Protein AF-A0A0F8ZJK5-F1 (afdb_monomer)

pLDDT: mean 91.72, std 7.67, range [60.06, 98.12]

Radius of gyration: 26.5 Å; Cα contacts (8 Å, |Δi|>4): 27; chains: 1; bounding box: 78×16×64 Å

Mean predicted aligned error: 7.98 Å

Foldseek 3Di:
DDDDDDPDDDQDQQDQPPVPPRHRVVVPVVVVVVVVVVVVVVVVVVVVVVVVVVVVVVVVVVVCVVDPPDDDD

Secondary structure (DSSP, 8-state):
------SSPPPPTTSBPTTSS-SBGGGTHHHHHHHHHHHHHHHHHHHHHHHHHHHHHHHHHHHHHHS------

InterPro domains:
  IPR004027 SEC-C motif [PF02810] (14-30)

Solvent-accessible surface area (backbone atoms only — not comparable to full-atom values): 4515 Å² total; per-residue (Å²): 133,87,81,84,75,79,92,68,84,83,83,52,55,80,38,70,28,92,83,75,75,79,36,37,19,50,78,37,65,51,41,53,52,51,53,50,52,50,52,53,50,50,53,54,52,50,52,52,51,52,52,51,53,50,52,52,54,54,51,51,56,49,50,50,68,77,54,65,85,76,78,84,131

Structure (mmCIF, N/CA/C/O backbone):
data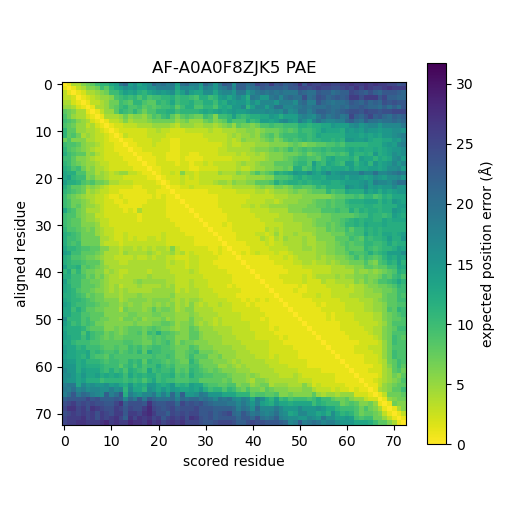_AF-A0A0F8ZJK5-F1
#
_entry.id   AF-A0A0F8ZJK5-F1
#
loop_
_atom_site.group_PDB
_atom_site.id
_atom_site.type_symbol
_atom_site.label_atom_id
_atom_site.label_alt_id
_atom_site.label_comp_id
_atom_site.label_asym_id
_atom_site.label_entity_id
_atom_site.label_seq_id
_atom_site.pdbx_PDB_ins_code
_atom_site.Cartn_x
_atom_site.Cartn_y
_atom_site.Cartn_z
_atom_site.occupancy
_atom_site.B_iso_or_equiv
_atom_site.auth_seq_id
_atom_site.auth_comp_id
_atom_site.auth_asym_id
_atom_site.auth_atom_id
_atom_site.pdbx_PDB_model_num
ATOM 1 N N . MET A 1 1 ? -36.719 -1.355 -2.702 1.00 74.12 1 MET A N 1
ATO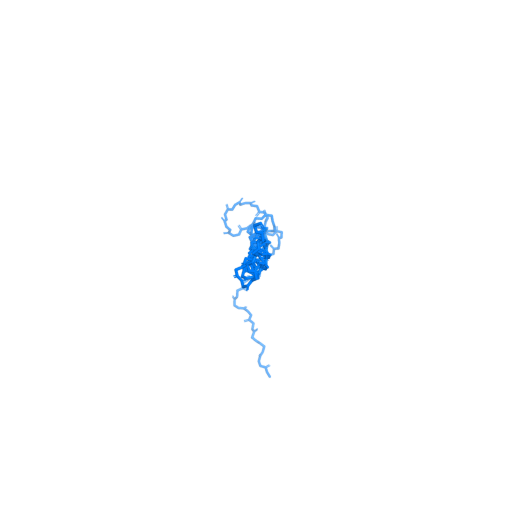M 2 C CA . MET A 1 1 ? -35.339 -1.764 -2.347 1.00 74.12 1 MET A CA 1
ATOM 3 C C . MET A 1 1 ? -35.213 -1.793 -0.831 1.00 74.12 1 MET A C 1
ATOM 5 O O . MET A 1 1 ? -35.446 -0.754 -0.22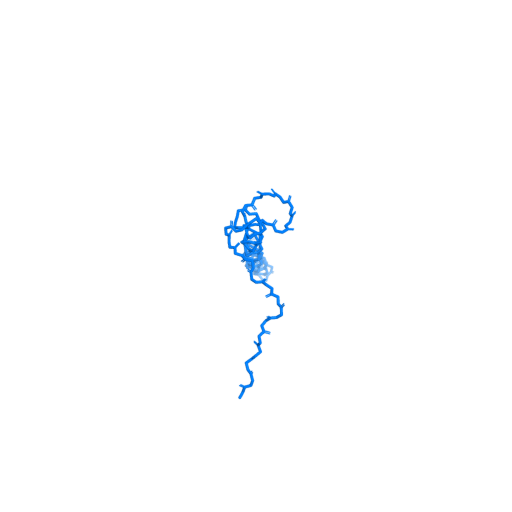5 1.00 74.12 1 MET A O 1
ATOM 9 N N . PRO A 1 2 ? -34.918 -2.942 -0.203 1.00 79.06 2 PRO A N 1
ATOM 10 C CA . PRO A 1 2 ? -34.692 -2.998 1.237 1.00 79.06 2 PRO A CA 1
ATOM 11 C C . PRO A 1 2 ? -33.339 -2.369 1.594 1.00 79.06 2 PRO A C 1
ATOM 13 O O . PRO A 1 2 ? -32.323 -2.627 0.949 1.00 79.06 2 PRO A O 1
ATOM 16 N N . THR A 1 3 ? -33.321 -1.537 2.632 1.00 82.31 3 THR A N 1
ATOM 17 C CA . THR A 1 3 ? -32.101 -0.892 3.125 1.00 82.31 3 THR A CA 1
ATOM 18 C C . THR A 1 3 ? -31.337 -1.867 4.019 1.00 82.31 3 THR A C 1
ATOM 20 O O . THR A 1 3 ? -31.748 -2.130 5.149 1.00 82.31 3 THR A O 1
ATOM 23 N N . ILE A 1 4 ? -30.217 -2.407 3.534 1.00 87.31 4 ILE A N 1
ATOM 24 C CA . ILE A 1 4 ? -29.352 -3.296 4.324 1.00 87.31 4 ILE A CA 1
ATOM 25 C C . ILE A 1 4 ? -28.642 -2.464 5.400 1.00 87.31 4 ILE A C 1
ATOM 27 O O . ILE A 1 4 ? -27.805 -1.608 5.097 1.00 87.31 4 ILE A O 1
ATOM 31 N N . LYS A 1 5 ? -28.973 -2.702 6.675 1.00 82.88 5 LYS A N 1
ATOM 32 C CA . LYS A 1 5 ? -28.253 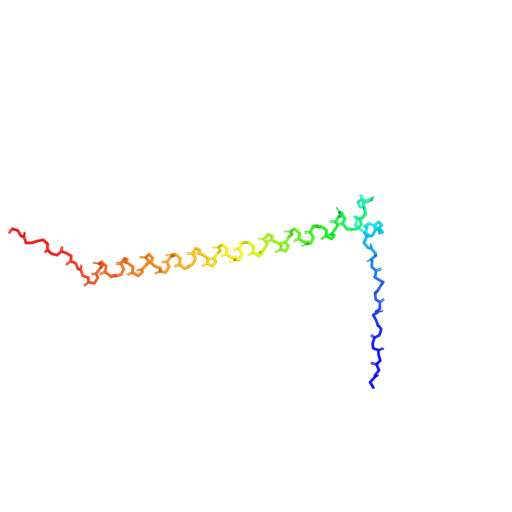-2.110 7.812 1.00 82.88 5 LYS A CA 1
ATOM 33 C C . LYS A 1 5 ? -26.994 -2.927 8.103 1.00 82.88 5 LYS A C 1
ATOM 35 O O . LYS A 1 5 ? -27.014 -4.153 8.066 1.00 82.88 5 LYS A O 1
ATOM 40 N N . ARG A 1 6 ? -25.887 -2.239 8.399 1.00 83.31 6 ARG A N 1
ATOM 41 C CA . ARG A 1 6 ? -24.637 -2.892 8.815 1.00 83.31 6 ARG A CA 1
ATOM 42 C C . ARG A 1 6 ? -24.843 -3.548 10.182 1.00 83.31 6 ARG A C 1
ATOM 44 O O . ARG A 1 6 ? -25.362 -2.896 11.082 1.00 83.31 6 ARG A O 1
ATOM 51 N N . GLN A 1 7 ? -24.416 -4.800 10.322 1.00 84.56 7 GLN A N 1
ATOM 52 C CA . GLN A 1 7 ? -24.487 -5.555 11.581 1.00 84.56 7 GLN A CA 1
ATOM 53 C C . GLN A 1 7 ? -23.378 -5.165 12.577 1.00 84.56 7 GLN A C 1
ATOM 55 O O . GLN A 1 7 ? -23.483 -5.462 13.758 1.00 84.56 7 GLN A O 1
ATOM 60 N N . CYS A 1 8 ? -22.324 -4.485 12.116 1.00 79.69 8 CYS A N 1
ATOM 61 C CA . CYS A 1 8 ? -21.173 -4.096 12.928 1.00 79.69 8 CYS A CA 1
ATOM 62 C C . CYS A 1 8 ? -21.250 -2.640 13.420 1.00 79.69 8 CYS A C 1
ATOM 64 O O . CYS A 1 8 ? -21.605 -1.721 12.671 1.00 79.69 8 CYS A O 1
ATOM 66 N N . GLU A 1 9 ? -20.870 -2.430 14.684 1.00 86.00 9 GLU A N 1
ATOM 67 C CA . GLU A 1 9 ? -20.775 -1.103 15.293 1.00 86.00 9 GLU A CA 1
ATOM 68 C C . GLU A 1 9 ? -19.658 -0.270 14.651 1.00 86.00 9 GLU A C 1
ATOM 70 O O . GLU A 1 9 ? -18.548 -0.740 14.392 1.00 86.00 9 GLU A O 1
ATOM 75 N N . LYS A 1 10 ? -19.944 1.010 14.393 1.00 87.25 10 LYS A N 1
ATOM 76 C CA . LYS A 1 10 ? -18.953 1.940 13.843 1.00 87.25 10 LYS A CA 1
ATOM 77 C C . LYS A 1 10 ? -18.039 2.447 14.960 1.00 87.25 10 LYS A C 1
ATOM 79 O O . LYS A 1 10 ? -18.486 3.189 15.833 1.00 87.25 10 LYS A O 1
ATOM 84 N N . ILE A 1 11 ? -16.748 2.130 14.881 1.00 90.25 11 ILE A N 1
ATOM 85 C CA . ILE A 1 11 ? -15.732 2.664 15.799 1.00 90.25 11 ILE A CA 1
ATOM 86 C C . ILE A 1 11 ? -15.545 4.165 15.535 1.00 90.25 11 ILE A C 1
ATOM 88 O O . ILE A 1 11 ? -15.299 4.592 14.403 1.00 90.25 11 ILE A O 1
ATOM 92 N N . LYS A 1 12 ? -15.646 4.989 16.583 1.00 93.31 12 LYS A N 1
ATOM 93 C CA . LYS A 1 12 ? -15.423 6.440 16.491 1.00 93.31 12 LYS A CA 1
ATOM 94 C C . LYS A 1 12 ? -13.922 6.744 16.521 1.00 93.31 12 LYS A C 1
ATOM 96 O O . LYS A 1 12 ? -13.162 6.137 17.257 1.00 93.31 12 LYS A O 1
ATOM 101 N N . HIS A 1 13 ? -13.469 7.762 15.792 1.00 92.81 13 HIS A N 1
ATOM 102 C CA . HIS A 1 13 ? -12.044 8.140 15.765 1.00 92.81 13 HIS A CA 1
ATOM 103 C C . HIS A 1 13 ? -11.446 8.462 17.147 1.00 92.81 13 HIS A C 1
ATOM 105 O O . HIS A 1 13 ? -10.298 8.117 17.428 1.00 92.81 13 HIS A O 1
ATOM 111 N N . ASN A 1 14 ? -12.211 9.151 17.996 1.00 95.50 14 ASN A N 1
ATOM 112 C CA . ASN A 1 14 ? -11.766 9.571 19.325 1.00 95.50 14 ASN A CA 1
ATOM 113 C C . ASN A 1 14 ? -12.012 8.513 20.416 1.00 95.50 14 ASN A C 1
ATOM 115 O O . ASN A 1 14 ? -11.582 8.746 21.543 1.00 95.50 14 ASN A O 1
ATOM 119 N N . SER A 1 15 ? -12.685 7.392 20.118 1.00 95.06 15 SER A N 1
ATOM 120 C CA . SER A 1 15 ? -12.864 6.319 21.104 1.00 95.06 15 SER A CA 1
ATOM 121 C C . SER 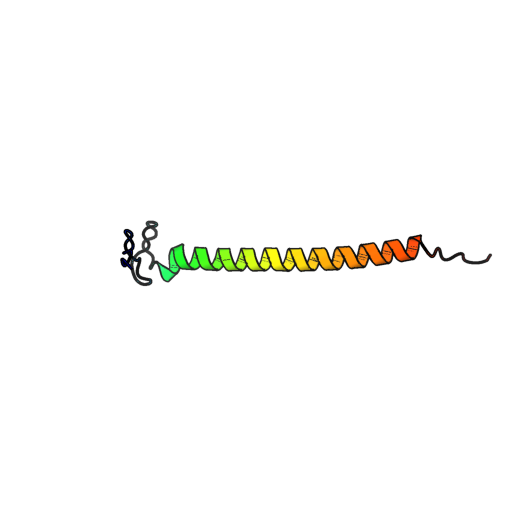A 1 15 ? -11.552 5.579 21.336 1.00 95.06 15 SER A C 1
ATOM 123 O O . SER A 1 15 ? -10.642 5.641 20.507 1.00 95.06 15 SER A O 1
ATOM 125 N N . LEU A 1 16 ? -11.451 4.869 22.459 1.00 95.81 16 LEU A N 1
ATOM 126 C CA . LEU A 1 16 ? -10.329 3.968 22.704 1.00 95.81 16 LEU A CA 1
ATOM 127 C C . LEU A 1 16 ? -10.246 2.913 21.596 1.00 95.81 16 LEU A C 1
ATOM 129 O O . LEU A 1 16 ? -11.262 2.465 21.058 1.00 95.81 16 LEU A O 1
ATOM 133 N N . CYS A 1 17 ? -9.020 2.562 21.219 1.00 95.88 17 CYS A N 1
ATOM 134 C CA . CYS A 1 17 ? -8.770 1.520 20.238 1.00 95.88 17 CYS A CA 1
ATOM 135 C C . CYS A 1 17 ? -9.192 0.156 20.803 1.00 95.88 17 CYS A C 1
ATOM 137 O O . CYS A 1 17 ? -8.726 -0.200 21.886 1.00 95.88 17 CYS A O 1
ATOM 139 N N . PRO A 1 18 ? -9.949 -0.666 20.052 1.00 93.69 18 PRO A N 1
ATOM 140 C CA . PRO A 1 18 ? -10.306 -2.023 20.485 1.00 93.69 18 PRO A CA 1
ATOM 141 C C . PRO A 1 18 ? -9.103 -2.982 20.534 1.00 93.69 18 PRO A C 1
ATOM 143 O O . PRO A 1 18 ? -9.227 -4.118 20.961 1.00 93.69 18 PRO A O 1
ATOM 146 N N . CYS A 1 19 ? -7.926 -2.528 20.104 1.00 94.44 19 CYS A N 1
ATOM 147 C CA . CYS A 1 19 ? -6.679 -3.280 20.111 1.00 94.44 19 CYS A CA 1
ATOM 148 C C . CYS A 1 19 ? -5.979 -3.354 21.483 1.00 94.44 19 CYS A C 1
ATOM 150 O O . CYS A 1 19 ? -4.874 -3.880 21.559 1.00 94.44 19 CYS A O 1
ATOM 152 N N . GLY A 1 20 ? -6.562 -2.771 22.539 1.00 92.69 20 GLY A N 1
ATOM 153 C CA . GLY A 1 20 ? -6.013 -2.824 23.902 1.00 92.69 20 GLY A CA 1
ATOM 154 C C . GLY A 1 20 ? -4.860 -1.853 24.184 1.00 92.69 20 GLY A C 1
ATOM 155 O O . GLY A 1 20 ? -4.271 -1.889 25.255 1.00 92.69 20 GLY A O 1
ATOM 156 N N . SER A 1 21 ? -4.535 -0.950 23.256 1.00 93.06 21 SER A N 1
ATOM 157 C CA . SER A 1 21 ? -3.412 -0.011 23.402 1.00 93.06 21 SER A CA 1
ATOM 158 C C . SER A 1 21 ? -3.694 1.194 24.306 1.00 93.06 21 SER A C 1
ATOM 160 O O . SER A 1 21 ? -2.820 2.039 24.469 1.00 93.06 21 SER A O 1
ATOM 162 N N . ASN A 1 22 ? -4.922 1.335 24.820 1.00 92.44 22 ASN A N 1
ATOM 163 C CA . ASN A 1 22 ? -5.408 2.501 25.577 1.00 92.44 22 ASN A CA 1
ATOM 164 C C . ASN A 1 22 ? -5.241 3.864 24.869 1.00 92.44 22 ASN A C 1
ATOM 166 O O . ASN A 1 22 ? -5.451 4.920 25.460 1.00 92.44 22 ASN A O 1
ATOM 170 N N . MET A 1 23 ? -4.923 3.865 23.573 1.00 95.69 23 MET A N 1
ATOM 171 C CA . MET A 1 23 ? -4.834 5.066 22.745 1.00 95.69 23 MET A CA 1
ATOM 172 C C . MET A 1 23 ? -6.154 5.317 22.008 1.00 95.69 23 MET A C 1
ATOM 174 O O . MET A 1 23 ? -6.896 4.383 21.696 1.00 95.69 23 MET A O 1
ATOM 178 N N . LYS A 1 24 ? -6.420 6.578 21.639 1.00 97.19 24 LYS A N 1
ATOM 179 C CA . LYS A 1 24 ? -7.520 6.923 20.716 1.00 97.19 24 LYS A CA 1
ATOM 180 C C . LYS A 1 24 ? -7.347 6.163 19.394 1.00 97.19 24 LYS A C 1
ATOM 182 O O . LYS A 1 24 ? -6.241 6.132 18.855 1.00 97.19 24 LYS A O 1
ATOM 187 N N . TYR A 1 25 ? -8.425 5.605 18.841 1.00 96.44 25 TYR A N 1
ATOM 188 C CA . TYR A 1 25 ? -8.413 4.776 17.629 1.00 96.44 25 TYR A CA 1
ATOM 189 C C . TYR A 1 25 ? -7.689 5.455 16.458 1.00 96.44 25 TYR A C 1
ATOM 191 O O . TYR A 1 25 ? -6.844 4.828 15.810 1.00 96.44 25 TYR A O 1
ATOM 199 N N . LYS A 1 26 ? -7.930 6.761 16.266 1.00 96.50 26 LYS A N 1
ATOM 200 C CA . LYS A 1 26 ? -7.268 7.583 15.241 1.00 96.50 26 LYS A CA 1
ATOM 201 C C . LYS A 1 26 ? -5.740 7.616 15.348 1.00 96.50 26 LYS A C 1
ATOM 203 O O . LYS A 1 26 ? -5.064 7.649 14.331 1.00 96.50 26 LYS A O 1
ATOM 208 N N . ASN A 1 27 ? -5.204 7.545 16.565 1.00 96.62 27 ASN A N 1
ATOM 209 C CA . ASN A 1 27 ? -3.766 7.580 16.841 1.00 96.62 27 ASN A CA 1
ATOM 210 C C . ASN A 1 27 ? -3.159 6.174 16.965 1.00 96.6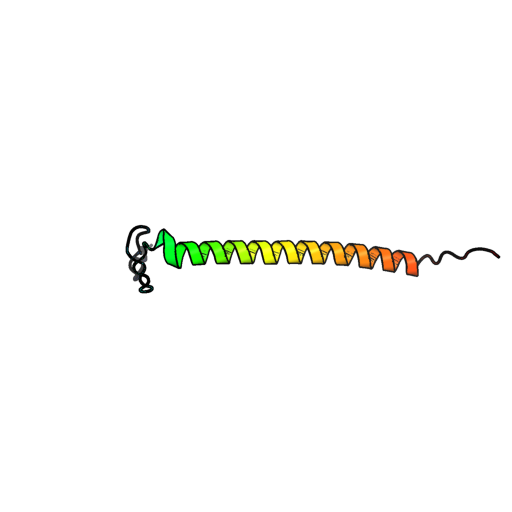2 27 ASN A C 1
ATOM 212 O O . ASN A 1 27 ? -1.967 6.051 17.229 1.00 96.62 27 ASN A O 1
ATOM 216 N N . CYS A 1 28 ? -3.962 5.116 16.815 1.00 96.75 28 CYS A N 1
ATOM 217 C CA . CYS A 1 28 ? -3.514 3.741 16.980 1.00 96.75 28 CYS A CA 1
ATOM 218 C C . CYS A 1 28 ? -3.708 2.924 15.699 1.00 96.75 28 CYS A C 1
ATOM 220 O O . CYS A 1 28 ? -2.978 3.124 14.731 1.00 96.75 28 CYS A O 1
ATOM 222 N N . CYS A 1 29 ? -4.667 1.993 15.673 1.00 96.25 29 CYS A N 1
ATOM 223 C CA . CYS A 1 29 ? -4.885 1.114 14.528 1.00 96.25 29 CYS A CA 1
ATOM 224 C C . CYS A 1 29 ? -5.198 1.877 13.247 1.00 96.25 29 CYS A C 1
ATOM 226 O O . CYS A 1 29 ? -4.705 1.476 12.200 1.00 96.25 29 CYS A O 1
ATOM 228 N N . LEU A 1 30 ? -5.950 2.978 13.312 1.00 95.06 30 LEU A N 1
ATOM 229 C CA . LEU A 1 30 ? -6.258 3.735 12.103 1.00 95.06 30 LEU A CA 1
ATOM 230 C C . LEU A 1 30 ? -5.001 4.349 11.479 1.00 95.06 30 LEU A C 1
ATOM 232 O O . LEU A 1 30 ? -4.774 4.181 10.284 1.00 95.06 30 LEU A O 1
ATOM 236 N N . LYS A 1 31 ? -4.154 4.989 12.295 1.00 96.12 31 LYS A N 1
ATOM 237 C CA . LYS A 1 31 ? -2.859 5.511 11.846 1.00 96.12 31 LYS A CA 1
ATOM 238 C C . LYS A 1 31 ? -1.998 4.397 11.253 1.00 96.12 31 LYS A C 1
ATOM 240 O O . LYS A 1 31 ? -1.516 4.537 10.141 1.00 96.12 31 LYS A O 1
ATOM 245 N N . LYS A 1 32 ? -1.890 3.251 11.937 1.00 95.75 32 LYS A N 1
ATOM 246 C CA . LYS A 1 32 ? -1.138 2.085 11.439 1.00 95.75 32 LYS A CA 1
ATOM 247 C C . LYS A 1 32 ? -1.658 1.575 10.090 1.00 95.75 32 LYS A C 1
ATOM 249 O O . LYS A 1 32 ? -0.853 1.189 9.252 1.00 95.75 32 LYS A O 1
ATOM 254 N N . ILE A 1 33 ? -2.976 1.537 9.882 1.00 94.94 33 ILE A N 1
ATOM 255 C CA . ILE A 1 33 ? -3.576 1.131 8.600 1.00 94.94 33 ILE A CA 1
ATOM 256 C C . ILE A 1 33 ? -3.202 2.134 7.506 1.00 94.94 33 ILE A C 1
ATOM 258 O O . ILE A 1 33 ? -2.785 1.724 6.425 1.00 94.94 33 ILE A O 1
ATOM 262 N N . ASN A 1 34 ? -3.308 3.431 7.796 1.00 94.50 34 ASN A N 1
ATOM 263 C CA . ASN A 1 34 ? -2.964 4.477 6.840 1.00 94.50 34 ASN A CA 1
ATOM 264 C C . ASN A 1 34 ? -1.471 4.456 6.479 1.00 94.50 34 ASN A C 1
ATOM 266 O O . ASN A 1 34 ? -1.134 4.445 5.300 1.00 94.50 34 ASN A O 1
ATOM 270 N N . ASP A 1 35 ? -0.592 4.365 7.478 1.00 95.12 35 ASP A N 1
ATOM 271 C CA . ASP A 1 35 ? 0.861 4.298 7.292 1.00 95.12 35 ASP A CA 1
ATOM 272 C C . ASP A 1 35 ? 1.245 3.073 6.439 1.00 95.12 35 ASP A C 1
ATOM 274 O O . ASP A 1 35 ? 2.001 3.197 5.478 1.00 95.12 35 ASP A O 1
ATOM 278 N N . LYS A 1 36 ? 0.648 1.901 6.712 1.00 95.44 36 LYS A N 1
ATOM 279 C CA . LYS A 1 36 ? 0.829 0.699 5.879 1.00 95.44 36 LYS A CA 1
ATOM 280 C C . LYS A 1 36 ? 0.354 0.917 4.443 1.00 95.44 36 LYS A C 1
ATOM 282 O O . LYS A 1 36 ? 1.042 0.515 3.513 1.00 95.44 36 LYS A O 1
ATOM 287 N N . SER A 1 37 ? -0.802 1.556 4.254 1.00 93.94 37 SER A N 1
ATOM 288 C CA . SER A 1 37 ? -1.320 1.871 2.919 1.00 93.94 37 SER A CA 1
ATOM 289 C C . SER A 1 37 ? -0.349 2.760 2.137 1.00 93.94 37 SER A C 1
ATOM 291 O O . SER A 1 37 ? -0.071 2.469 0.974 1.00 93.94 37 SER A O 1
ATOM 293 N N . GLN A 1 38 ? 0.195 3.807 2.765 1.00 94.19 38 GLN A N 1
ATOM 294 C CA . GLN A 1 38 ? 1.184 4.689 2.133 1.00 94.19 38 GLN A CA 1
ATOM 295 C C . GLN A 1 38 ? 2.456 3.925 1.768 1.00 94.19 38 GLN A C 1
ATOM 297 O O . GLN A 1 38 ? 2.863 3.942 0.609 1.00 94.19 38 GLN A O 1
ATOM 302 N N . GLN A 1 39 ? 2.997 3.145 2.706 1.00 95.94 39 GLN A N 1
ATOM 303 C CA . GLN A 1 39 ? 4.174 2.317 2.459 1.00 95.94 39 GLN A CA 1
ATOM 304 C C . GLN A 1 39 ? 3.959 1.367 1.270 1.00 95.94 39 GLN A C 1
ATOM 306 O O . GLN A 1 39 ? 4.808 1.270 0.387 1.00 95.94 39 GLN A O 1
ATOM 311 N N . THR A 1 40 ? 2.804 0.694 1.193 1.00 95.88 40 THR A N 1
ATOM 312 C CA . THR A 1 40 ? 2.505 -0.189 0.052 1.00 95.88 40 THR A CA 1
ATOM 313 C C . THR A 1 40 ? 2.407 0.570 -1.272 1.00 95.88 40 THR A C 1
ATOM 315 O O . THR A 1 40 ? 2.897 0.076 -2.287 1.00 95.88 40 THR A O 1
ATOM 318 N N . TYR A 1 41 ? 1.824 1.773 -1.280 1.00 96.69 41 TYR A N 1
ATOM 319 C CA . TYR A 1 41 ? 1.743 2.611 -2.478 1.00 96.69 41 TYR A CA 1
ATOM 320 C C . TYR A 1 41 ? 3.136 3.026 -2.967 1.00 96.69 41 TYR A C 1
ATOM 322 O O . TYR A 1 41 ? 3.439 2.873 -4.153 1.00 96.69 41 TYR A O 1
ATOM 330 N N . GLU A 1 42 ? 3.995 3.479 -2.055 1.00 96.75 42 GLU A N 1
ATOM 331 C CA . GLU A 1 42 ? 5.383 3.851 -2.342 1.00 96.75 42 GLU A CA 1
ATOM 332 C C . GLU A 1 42 ? 6.173 2.664 -2.902 1.00 96.75 42 GLU A C 1
ATOM 334 O O . GLU A 1 42 ? 6.781 2.780 -3.968 1.00 96.75 42 GLU A O 1
ATOM 339 N N . MET A 1 43 ? 6.085 1.492 -2.261 1.00 95.50 43 MET A N 1
ATOM 340 C CA . MET A 1 43 ? 6.727 0.257 -2.732 1.00 95.50 43 MET A CA 1
ATOM 341 C C . MET A 1 43 ? 6.288 -0.121 -4.154 1.00 95.50 43 MET A C 1
ATOM 343 O O . MET A 1 43 ? 7.122 -0.457 -5.002 1.00 95.50 43 MET A O 1
ATOM 347 N N . ILE A 1 44 ? 4.981 -0.062 -4.437 1.00 97.56 44 ILE A N 1
ATOM 348 C CA . ILE A 1 44 ? 4.431 -0.356 -5.769 1.00 97.56 44 ILE A CA 1
ATOM 349 C C . ILE A 1 44 ? 4.930 0.669 -6.792 1.00 97.56 44 ILE A C 1
ATOM 351 O O . ILE A 1 44 ? 5.307 0.295 -7.907 1.00 97.56 44 ILE A O 1
ATOM 355 N N . HIS A 1 45 ? 4.920 1.956 -6.447 1.00 97.50 45 HIS A N 1
ATOM 356 C CA . HIS A 1 45 ? 5.352 3.020 -7.346 1.00 97.50 45 HIS A CA 1
ATOM 357 C C . HIS A 1 45 ? 6.844 2.899 -7.677 1.00 97.50 45 HIS A C 1
ATOM 359 O O . HIS A 1 45 ? 7.220 2.958 -8.850 1.00 97.50 45 HIS A O 1
ATOM 365 N N . GLU A 1 46 ? 7.680 2.639 -6.676 1.00 97.56 46 GLU A N 1
ATOM 366 C CA . GLU A 1 46 ? 9.117 2.453 -6.865 1.00 97.56 46 GLU A CA 1
ATOM 367 C C . GLU A 1 46 ? 9.420 1.210 -7.709 1.00 97.5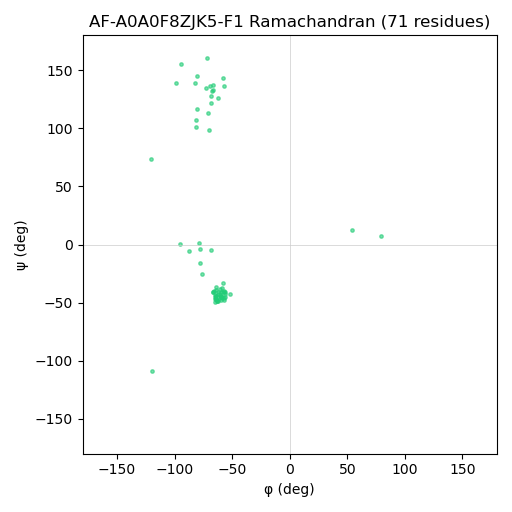6 46 GLU A C 1
ATOM 369 O O . GLU A 1 46 ? 10.158 1.282 -8.692 1.00 97.56 46 GLU A O 1
ATOM 374 N N . SER A 1 47 ? 8.735 0.094 -7.446 1.00 97.69 47 SER A N 1
ATOM 375 C CA . SER A 1 47 ? 8.846 -1.121 -8.268 1.00 97.69 47 SER A CA 1
ATOM 376 C C . SER A 1 47 ? 8.528 -0.849 -9.744 1.00 97.69 47 SER A C 1
ATOM 378 O O . SER A 1 47 ? 9.226 -1.333 -10.642 1.00 97.69 47 SER A O 1
ATOM 380 N N . LYS A 1 48 ? 7.506 -0.024 -10.021 1.00 97.94 48 LYS A N 1
ATOM 381 C CA . LYS A 1 48 ? 7.167 0.408 -11.387 1.00 97.94 48 LYS A CA 1
ATOM 382 C C . LYS A 1 48 ? 8.267 1.278 -12.006 1.00 97.94 48 LYS A C 1
ATOM 384 O O . LYS A 1 48 ? 8.547 1.109 -13.195 1.00 97.94 48 LYS A O 1
ATOM 389 N N . ARG A 1 49 ? 8.891 2.188 -11.246 1.00 97.44 49 ARG A N 1
ATOM 390 C CA . ARG A 1 49 ? 10.015 3.021 -11.726 1.00 97.44 49 ARG A CA 1
ATOM 391 C C . ARG A 1 49 ? 11.219 2.162 -12.095 1.00 97.44 49 ARG A C 1
ATOM 393 O O . ARG A 1 49 ? 11.718 2.280 -13.214 1.00 97.44 49 ARG A O 1
ATOM 400 N N . ILE A 1 50 ? 11.609 1.245 -11.211 1.00 97.56 50 ILE A N 1
ATOM 401 C CA . ILE A 1 50 ? 12.705 0.296 -11.444 1.00 97.56 50 ILE A CA 1
ATOM 402 C C . ILE A 1 50 ? 12.420 -0.553 -12.687 1.00 97.56 50 ILE A C 1
ATOM 404 O O . ILE A 1 50 ? 13.285 -0.708 -13.547 1.00 97.56 50 ILE A O 1
ATOM 408 N N . GLY A 1 51 ? 11.195 -1.070 -12.827 1.00 98.06 51 GLY A N 1
ATOM 409 C CA . GLY A 1 51 ? 10.794 -1.856 -13.995 1.00 98.06 51 GLY A CA 1
ATOM 410 C C . GLY A 1 51 ? 10.904 -1.081 -15.312 1.00 98.06 51 GLY A C 1
ATOM 411 O O . GLY A 1 51 ? 11.382 -1.626 -16.307 1.00 98.06 51 GLY A O 1
ATOM 412 N N . LYS A 1 52 ? 10.513 0.200 -15.327 1.00 97.75 52 LYS A N 1
ATOM 413 C CA . LYS A 1 52 ? 10.684 1.075 -16.498 1.00 97.75 52 LYS A CA 1
ATOM 414 C C . LYS A 1 52 ? 12.161 1.307 -16.822 1.00 97.75 52 LYS A C 1
ATOM 416 O O . LYS A 1 52 ? 12.546 1.139 -17.974 1.00 97.75 52 LYS A O 1
ATOM 421 N N . ALA A 1 53 ? 12.983 1.625 -15.823 1.00 97.38 53 ALA A N 1
ATOM 422 C CA . ALA A 1 53 ? 14.419 1.837 -16.011 1.00 97.38 53 ALA A CA 1
ATOM 423 C C . ALA A 1 53 ? 15.113 0.584 -16.574 1.00 97.38 53 ALA A C 1
ATOM 425 O O . ALA A 1 53 ? 15.844 0.673 -17.557 1.00 97.38 53 ALA A O 1
ATOM 426 N N . LYS A 1 54 ? 14.803 -0.601 -16.029 1.00 98.12 54 LYS A N 1
ATOM 427 C CA . LYS A 1 54 ? 15.330 -1.884 -16.522 1.00 98.12 54 LYS A CA 1
ATOM 428 C C . LYS A 1 54 ? 15.006 -2.130 -17.995 1.00 98.12 54 LYS A C 1
ATOM 430 O O . LYS A 1 54 ? 15.869 -2.597 -18.728 1.00 98.12 54 LYS A O 1
ATOM 435 N N . LYS A 1 55 ? 13.789 -1.795 -18.440 1.00 97.06 55 LYS A N 1
ATOM 436 C CA . LYS A 1 55 ? 13.400 -1.920 -19.856 1.00 97.06 55 LYS A CA 1
ATOM 437 C C . LYS A 1 55 ? 14.241 -1.028 -20.768 1.00 97.06 55 LYS A C 1
ATOM 439 O O . LYS A 1 55 ? 14.635 -1.479 -21.835 1.00 9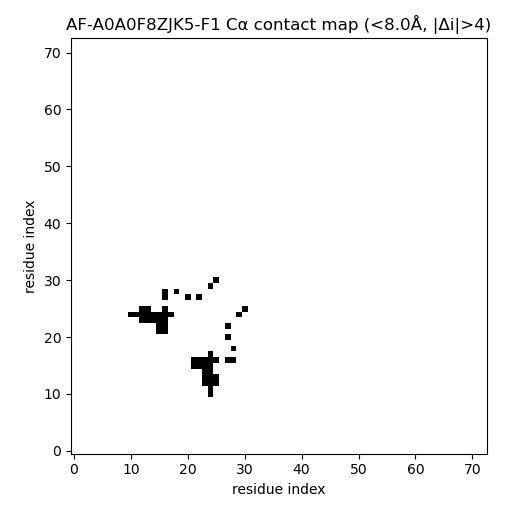7.06 55 LYS A O 1
ATOM 444 N N . ILE A 1 56 ? 14.523 0.204 -20.343 1.00 97.25 56 ILE A N 1
ATOM 445 C CA . ILE A 1 56 ? 15.347 1.148 -21.113 1.00 97.25 56 ILE A CA 1
ATOM 446 C C . ILE A 1 56 ? 16.777 0.620 -21.243 1.00 97.25 56 ILE A C 1
ATOM 448 O O . ILE A 1 56 ? 17.300 0.542 -22.348 1.00 97.25 56 ILE A O 1
ATOM 452 N N . VAL A 1 57 ? 17.381 0.201 -20.129 1.00 97.50 57 VAL A N 1
ATOM 453 C CA . VAL A 1 57 ? 18.742 -0.356 -20.125 1.00 97.50 57 VAL A CA 1
ATOM 454 C C . VAL A 1 57 ? 18.829 -1.599 -21.009 1.00 97.50 57 VAL A C 1
ATOM 456 O O . VAL A 1 57 ? 19.733 -1.704 -21.830 1.00 97.50 57 VAL A O 1
ATOM 459 N N . ALA A 1 58 ? 17.865 -2.516 -20.898 1.00 97.12 58 ALA A N 1
ATOM 460 C CA . ALA A 1 58 ? 17.820 -3.705 -21.744 1.00 97.12 58 ALA A CA 1
ATOM 461 C C . ALA A 1 58 ? 17.709 -3.359 -23.240 1.00 97.12 58 ALA A C 1
ATOM 463 O O . ALA A 1 58 ? 18.347 -4.011 -24.061 1.00 97.12 58 ALA A O 1
ATOM 464 N N . ALA A 1 59 ? 16.933 -2.330 -23.595 1.00 96.25 59 ALA A N 1
ATOM 465 C CA . ALA A 1 59 ? 16.822 -1.867 -24.975 1.00 96.25 59 ALA A CA 1
ATOM 466 C C . ALA A 1 59 ? 18.139 -1.269 -25.498 1.00 96.25 59 ALA A C 1
ATOM 468 O O . ALA A 1 59 ? 18.515 -1.558 -26.629 1.00 96.25 59 ALA A O 1
ATOM 469 N N . ALA A 1 60 ? 18.856 -0.494 -24.678 1.00 95.12 60 ALA A N 1
ATOM 470 C CA . ALA A 1 60 ? 20.164 0.056 -25.040 1.00 95.12 60 ALA A CA 1
ATOM 471 C C . ALA A 1 60 ? 21.201 -1.053 -25.270 1.00 95.12 60 ALA A C 1
ATOM 473 O O . ALA A 1 60 ? 21.811 -1.112 -26.330 1.00 95.12 60 ALA A O 1
ATOM 474 N N . ILE A 1 61 ? 21.300 -2.006 -24.337 1.00 95.31 61 ILE A N 1
ATOM 475 C CA . ILE A 1 61 ? 22.182 -3.175 -24.488 1.00 95.31 61 ILE A CA 1
ATOM 476 C C . ILE A 1 61 ? 21.847 -3.939 -25.774 1.00 95.31 61 ILE A C 1
ATOM 478 O O . ILE A 1 61 ? 22.739 -4.359 -26.504 1.00 95.31 61 ILE A O 1
ATOM 482 N N . LYS A 1 62 ? 20.554 -4.122 -26.069 1.00 92.69 62 LYS A N 1
ATOM 483 C CA . LYS A 1 62 ? 20.119 -4.793 -27.296 1.00 92.69 62 LYS A CA 1
ATOM 484 C C . LYS A 1 62 ? 20.561 -4.030 -28.550 1.00 92.69 62 LYS A C 1
ATOM 486 O O . LYS A 1 62 ? 21.035 -4.660 -29.488 1.00 92.69 62 LYS A O 1
ATOM 491 N N . PHE A 1 63 ? 20.446 -2.704 -28.542 1.00 93.31 63 PHE A N 1
ATOM 492 C CA . PHE A 1 63 ? 20.893 -1.855 -29.643 1.00 93.31 63 PHE A CA 1
ATOM 493 C C . PHE A 1 63 ? 22.399 -1.996 -29.915 1.00 93.31 63 PHE A C 1
ATOM 495 O O . PHE A 1 63 ? 22.774 -2.174 -31.074 1.00 93.31 63 PHE A O 1
ATOM 502 N N . ASP A 1 64 ? 23.228 -1.996 -28.865 1.00 89.88 64 ASP A N 1
ATOM 503 C CA . ASP A 1 64 ? 24.688 -2.146 -28.975 1.00 89.88 64 ASP A CA 1
ATOM 504 C C . ASP A 1 64 ? 25.091 -3.522 -29.532 1.00 89.88 64 ASP A C 1
ATOM 506 O O . ASP A 1 64 ? 26.035 -3.633 -30.311 1.00 89.88 64 ASP A O 1
ATOM 510 N N . ILE A 1 65 ? 24.355 -4.579 -29.165 1.00 90.00 65 ILE A N 1
ATOM 511 C CA . ILE A 1 65 ? 24.569 -5.930 -29.709 1.00 90.00 65 ILE A CA 1
ATOM 512 C C . ILE A 1 65 ? 24.227 -5.986 -31.205 1.00 90.00 65 ILE A C 1
ATOM 514 O O . ILE A 1 65 ? 24.930 -6.648 -31.965 1.00 90.00 65 ILE A O 1
ATOM 518 N N . ASP A 1 66 ? 23.143 -5.326 -31.626 1.00 89.12 66 ASP A N 1
ATOM 519 C CA . ASP A 1 66 ? 22.673 -5.354 -33.018 1.00 89.12 66 ASP A CA 1
ATOM 520 C C . ASP A 1 66 ? 23.527 -4.472 -33.954 1.00 89.12 66 ASP A C 1
ATOM 522 O O . ASP A 1 66 ? 23.605 -4.753 -35.150 1.00 89.12 66 ASP A O 1
ATOM 526 N N . HIS A 1 67 ? 24.194 -3.438 -33.424 1.00 87.25 67 HIS A N 1
ATOM 527 C CA . HIS A 1 67 ? 25.084 -2.540 -34.173 1.00 87.25 67 HIS A CA 1
ATOM 528 C C . HIS A 1 67 ? 26.504 -2.573 -33.594 1.00 87.25 67 HIS A C 1
ATOM 530 O O . HIS A 1 67 ? 26.932 -1.613 -32.947 1.00 87.25 67 HIS A O 1
ATOM 536 N N . PRO A 1 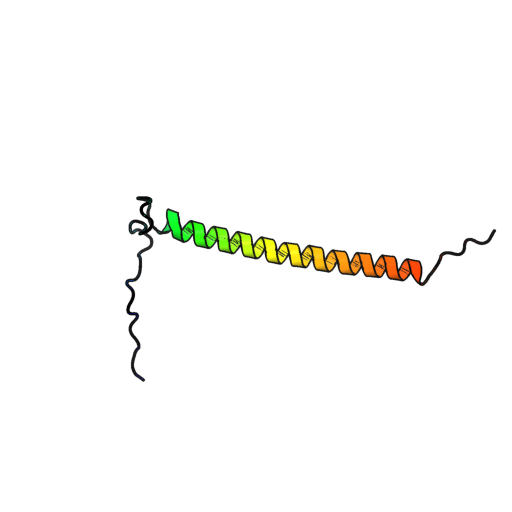68 ? 27.263 -3.659 -33.819 1.00 81.88 68 PRO A N 1
ATOM 537 C CA . PRO A 1 68 ? 28.633 -3.730 -33.345 1.00 81.88 68 PRO A CA 1
ATOM 538 C C . PRO A 1 68 ? 29.466 -2.634 -34.016 1.00 81.88 68 PRO A C 1
ATOM 540 O O . PRO A 1 68 ? 29.518 -2.532 -35.243 1.00 81.88 68 PRO A O 1
ATOM 543 N N . ILE A 1 69 ? 30.135 -1.811 -33.208 1.00 78.56 69 ILE A N 1
ATOM 544 C CA . ILE A 1 69 ? 31.112 -0.841 -33.703 1.00 78.56 69 ILE A CA 1
ATOM 545 C C . ILE A 1 69 ? 32.322 -1.639 -34.191 1.00 78.56 69 ILE A C 1
ATOM 547 O O . ILE A 1 69 ? 33.160 -2.066 -33.398 1.00 78.56 69 ILE A O 1
ATOM 551 N N . ILE A 1 70 ? 32.400 -1.868 -35.499 1.00 73.25 70 ILE A N 1
ATOM 552 C CA . ILE A 1 70 ? 33.603 -2.401 -36.134 1.00 73.25 70 ILE A CA 1
ATOM 553 C C . ILE A 1 70 ? 34.544 -1.209 -36.323 1.00 73.25 70 ILE A C 1
ATOM 555 O O . ILE A 1 70 ? 34.335 -0.381 -37.207 1.00 73.25 70 ILE A O 1
ATOM 559 N N . LEU A 1 71 ? 35.540 -1.082 -35.445 1.00 60.06 71 LEU A N 1
ATOM 560 C CA . LEU A 1 71 ? 36.664 -0.173 -35.661 1.00 60.06 71 LEU A CA 1
ATOM 561 C C . LEU A 1 71 ? 37.492 -0.728 -36.834 1.00 60.06 71 LEU A C 1
ATOM 563 O O . LEU A 1 71 ? 37.900 -1.886 -36.752 1.00 60.06 71 LEU A O 1
ATOM 567 N N . PRO A 1 72 ? 37.701 0.029 -37.926 1.00 73.56 72 PRO A N 1
ATOM 568 C CA . PRO A 1 72 ? 38.647 -0.376 -38.958 1.00 73.56 72 PRO A CA 1
ATOM 569 C C . PRO A 1 72 ? 40.081 -0.281 -38.411 1.00 73.56 72 PRO A C 1
ATOM 571 O O . PRO A 1 72 ? 40.398 0.693 -37.724 1.00 73.56 72 PRO A O 1
ATOM 574 N N . ASP A 1 73 ? 40.900 -1.298 -38.700 1.00 73.38 73 ASP A N 1
ATOM 575 C CA . ASP A 1 73 ? 42.343 -1.348 -38.404 1.00 73.38 73 ASP A CA 1
ATOM 576 C C . ASP A 1 73 ? 43.144 -0.271 -39.161 1.00 73.38 73 ASP A C 1
ATOM 578 O O . ASP A 1 73 ? 42.826 -0.007 -40.349 1.00 73.38 73 ASP A O 1
#

Organism: NCBI:txid412755

Sequence (73 aa):
MPTIKRQCEKIKHNSLCPCGSNMKYKNCCLKKINDKSQQTYEMIHESKRIGKAKKIVAAAIKFDIDHPIILPD